Protein AF-A0A7S0UVN0-F1 (afdb_monomer_lite)

InterPro domains:
  IPR012891 GCK domain [PF07802] (29-89)
  IPR012891 GCK domain [SM01227] (28-101)

Sequence (105 aa):
LTLLKMSEAPKEKPTDSNESTAERTKNSECPICVMFRKGGCEEQFNSFMDCGINAEKGKADYKDCITAFESMRACMQKNPEAFKEVLSDVEFLASSSTEHPPQTE

pLDDT: mean 78.12, std 23.35, range [34.53, 98.44]

Organism: NCBI:txid51329

Foldseek 3Di:
DDDDDDDDDDDDDDDDDDDDDDDPDVCPDDVVCVLCVVLVLNVLVVLLVVQVVCCVVVNHPNVVSVVSVVSSVVSCVVRCVSCVVVVVVVVCVVVVPDDDDPDDD

Radius of gyration: 24.8 Å; chains: 1; bounding box: 38×64×62 Å

Structure (mmCIF, N/CA/C/O backbone):
data_AF-A0A7S0UVN0-F1
#
_entry.id   AF-A0A7S0UVN0-F1
#
loop_
_atom_site.group_PDB
_atom_site.id
_atom_site.type_symbol
_atom_site.label_atom_id
_atom_site.label_alt_id
_atom_site.label_comp_id
_atom_site.label_asym_id
_atom_site.label_entity_id
_atom_site.label_seq_id
_atom_site.pdbx_PDB_ins_code
_atom_site.Cartn_x
_atom_site.Cartn_y
_atom_site.Cartn_z
_atom_site.occupancy
_atom_site.B_iso_or_equiv
_atom_site.auth_seq_id
_atom_site.auth_comp_id
_atom_site.auth_asym_id
_atom_site.auth_atom_id
_atom_site.pdbx_PDB_model_num
ATOM 1 N N . LEU A 1 1 ? 12.696 -55.665 -43.634 1.00 42.03 1 LEU A N 1
ATOM 2 C CA . LEU A 1 1 ? 12.787 -55.135 -42.260 1.00 42.03 1 LEU A CA 1
ATOM 3 C C . LEU A 1 1 ? 13.243 -53.680 -42.356 1.00 42.03 1 LEU A C 1
ATOM 5 O O . LEU A 1 1 ? 14.364 -53.422 -42.767 1.00 42.03 1 LEU A O 1
ATOM 9 N N . THR A 1 2 ? 12.282 -52.783 -42.148 1.00 34.53 2 THR A N 1
ATOM 10 C CA . THR A 1 2 ? 12.312 -51.376 -41.685 1.00 34.53 2 THR A CA 1
ATOM 11 C C . THR A 1 2 ? 13.679 -50.915 -41.119 1.00 34.53 2 THR A C 1
ATOM 13 O O . THR A 1 2 ? 14.279 -51.660 -40.357 1.00 34.53 2 THR A O 1
ATOM 16 N N . LEU A 1 3 ? 14.256 -49.739 -41.420 1.00 46.00 3 LEU A N 1
ATOM 17 C CA . LEU A 1 3 ? 13.725 -48.377 -41.238 1.00 46.00 3 LEU A CA 1
ATOM 18 C C . LEU A 1 3 ? 14.434 -47.337 -42.135 1.00 46.00 3 LEU A C 1
ATOM 20 O O . LEU A 1 3 ? 15.647 -47.148 -42.058 1.00 46.00 3 LEU A O 1
ATOM 24 N N . LEU A 1 4 ? 13.626 -46.609 -42.910 1.00 38.59 4 LEU A N 1
ATOM 25 C CA . LEU A 1 4 ? 13.952 -45.338 -43.557 1.00 38.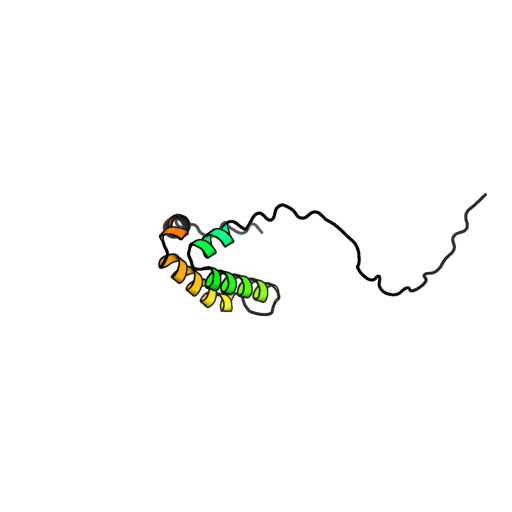59 4 LEU A CA 1
ATOM 26 C C . LEU A 1 4 ? 14.160 -44.237 -42.501 1.00 38.59 4 LEU A C 1
ATOM 28 O O . LEU A 1 4 ? 13.295 -44.035 -41.650 1.00 38.59 4 LEU A O 1
ATOM 32 N N . LYS A 1 5 ? 15.259 -43.479 -42.595 1.00 45.22 5 LYS A N 1
ATOM 33 C CA . LYS A 1 5 ? 15.322 -42.096 -42.102 1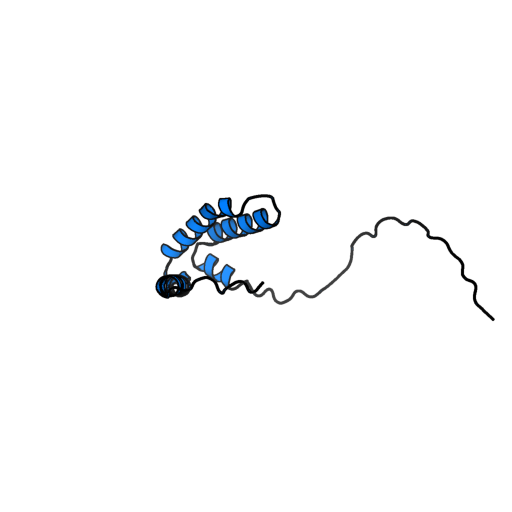.00 45.22 5 LYS A CA 1
ATOM 34 C C . LYS A 1 5 ? 15.094 -41.177 -43.296 1.00 45.22 5 LYS A C 1
ATOM 36 O O . LYS A 1 5 ? 15.963 -41.059 -44.151 1.00 45.22 5 LYS A O 1
ATOM 41 N N . MET A 1 6 ? 13.938 -40.536 -43.336 1.00 39.72 6 MET A N 1
ATOM 42 C CA . MET A 1 6 ? 13.692 -39.341 -44.132 1.00 39.72 6 MET A CA 1
ATOM 43 C C . MET A 1 6 ? 12.874 -38.408 -43.245 1.00 39.72 6 MET A C 1
ATOM 45 O O . MET A 1 6 ? 11.938 -38.856 -42.584 1.00 39.72 6 MET A O 1
ATOM 49 N N . SER A 1 7 ? 13.252 -37.136 -43.202 1.00 40.88 7 SER A N 1
ATOM 50 C CA . SER A 1 7 ? 12.456 -36.090 -43.849 1.00 40.88 7 SER A CA 1
ATOM 51 C C . SER A 1 7 ? 12.726 -34.738 -43.211 1.00 40.88 7 SER A C 1
ATOM 53 O O . SER A 1 7 ? 12.668 -34.550 -41.997 1.00 40.88 7 SER A O 1
ATOM 55 N N . GLU A 1 8 ? 13.047 -33.817 -44.103 1.00 43.81 8 GLU A N 1
ATOM 56 C CA . GLU A 1 8 ? 13.257 -32.399 -43.897 1.00 43.81 8 GLU A CA 1
ATOM 57 C C . GLU A 1 8 ? 11.966 -31.704 -43.434 1.00 43.81 8 GLU A C 1
ATOM 59 O O . GLU A 1 8 ? 10.852 -32.177 -43.664 1.00 43.81 8 GLU A O 1
ATOM 64 N N . ALA A 1 9 ? 12.143 -30.580 -42.743 1.00 44.84 9 ALA A N 1
ATOM 65 C CA . ALA A 1 9 ? 11.086 -29.829 -42.081 1.00 44.84 9 ALA A CA 1
ATOM 66 C C . ALA A 1 9 ? 10.088 -29.180 -43.062 1.00 44.84 9 ALA A C 1
ATOM 68 O O . ALA A 1 9 ? 10.513 -28.459 -43.969 1.00 44.84 9 ALA A O 1
ATOM 69 N N . PRO A 1 10 ? 8.769 -29.289 -42.819 1.00 40.97 10 PRO A N 1
ATOM 70 C CA . PRO A 1 10 ? 7.797 -28.336 -43.318 1.00 40.97 10 PRO A CA 1
ATOM 71 C C . PRO A 1 10 ? 7.558 -27.215 -42.297 1.00 40.97 10 PRO A C 1
ATOM 73 O O . PRO A 1 10 ? 7.383 -27.424 -41.098 1.00 40.97 10 PRO A O 1
ATOM 76 N N . LYS A 1 11 ? 7.565 -25.995 -42.826 1.00 43.16 11 LYS A N 1
ATOM 77 C CA . LYS A 1 11 ? 7.262 -24.729 -42.164 1.00 43.16 11 LYS A CA 1
ATOM 78 C C . LYS A 1 11 ? 5.745 -24.573 -42.062 1.00 43.16 11 LYS A C 1
ATOM 80 O O . LYS A 1 11 ? 5.119 -24.305 -43.082 1.00 43.16 11 LYS A O 1
ATOM 85 N N . GLU A 1 12 ? 5.177 -24.677 -40.860 1.00 38.06 12 GLU A N 1
ATOM 86 C CA . GLU A 1 12 ? 3.753 -24.401 -40.620 1.00 38.06 12 GLU A CA 1
ATOM 87 C C . GLU A 1 12 ? 3.545 -23.292 -39.574 1.00 38.06 12 GLU A C 1
ATOM 89 O O . GLU A 1 12 ? 4.339 -23.084 -38.658 1.00 38.06 12 GLU A O 1
ATOM 94 N N . LYS A 1 13 ? 2.505 -22.505 -39.847 1.00 39.31 13 LYS A N 1
ATOM 95 C CA . LYS A 1 13 ? 2.091 -21.220 -39.265 1.00 39.31 13 LYS A CA 1
ATOM 96 C C . LYS A 1 13 ? 1.401 -21.391 -37.892 1.00 39.31 13 LYS A C 1
ATOM 98 O O . LYS A 1 13 ? 1.119 -22.518 -37.508 1.00 39.31 13 LYS A O 1
ATOM 103 N N . PRO A 1 14 ? 1.156 -20.292 -37.147 1.00 43.44 14 PRO A N 1
ATOM 104 C CA . PRO A 1 14 ? 0.918 -20.335 -35.706 1.00 43.44 14 PRO A CA 1
ATOM 105 C C . PRO A 1 14 ? -0.414 -20.997 -35.342 1.00 43.44 14 PRO A C 1
ATOM 107 O O . PRO A 1 14 ? -1.450 -20.687 -35.927 1.00 43.44 14 PRO A O 1
ATOM 110 N N . THR A 1 15 ? -0.351 -21.876 -34.342 1.00 34.94 15 THR A N 1
ATOM 111 C CA . THR A 1 15 ? -1.498 -22.495 -33.679 1.00 34.94 15 THR A CA 1
ATOM 112 C C . THR A 1 15 ? -2.297 -21.436 -32.928 1.00 34.94 15 THR A C 1
ATOM 114 O O . THR A 1 15 ? -1.791 -20.785 -32.014 1.00 34.94 15 THR A O 1
ATOM 117 N N . ASP A 1 16 ? -3.547 -21.285 -33.353 1.00 37.09 16 ASP A N 1
ATOM 118 C CA . ASP A 1 16 ? -4.622 -20.591 -32.660 1.00 37.09 16 ASP A CA 1
ATOM 119 C C . ASP A 1 16 ? -4.853 -21.250 -31.290 1.00 37.09 16 ASP A C 1
ATOM 121 O O . ASP A 1 16 ? -5.102 -22.454 -31.190 1.00 37.09 16 ASP A O 1
ATOM 125 N N . SER A 1 17 ? -4.694 -20.462 -30.229 1.00 47.19 17 SER A N 1
ATOM 126 C CA . SER A 1 17 ? -5.000 -20.861 -28.859 1.00 47.19 17 SER A CA 1
ATOM 127 C C . SER A 1 17 ? -6.511 -20.972 -28.683 1.00 47.19 17 SER A C 1
ATOM 129 O O . SER A 1 17 ? -7.188 -19.953 -28.534 1.00 47.19 17 SER A O 1
ATOM 131 N N . ASN A 1 18 ? -7.041 -22.191 -28.602 1.00 46.59 18 ASN A N 1
ATOM 132 C CA . ASN A 1 18 ? -8.340 -22.407 -27.980 1.00 46.59 18 ASN A CA 1
ATOM 133 C C . ASN A 1 18 ? -8.465 -23.800 -27.352 1.00 46.59 18 ASN A C 1
ATOM 135 O O . ASN A 1 18 ? -8.070 -24.787 -27.962 1.00 46.59 18 ASN A O 1
ATOM 139 N N . GLU A 1 19 ? -9.093 -23.814 -26.170 1.00 43.78 19 GLU A N 1
ATOM 140 C CA . GLU A 1 19 ? -9.594 -24.972 -25.413 1.00 43.78 19 GLU A CA 1
ATOM 141 C C . GLU A 1 19 ? -8.542 -25.763 -24.590 1.00 43.78 19 GLU A C 1
ATOM 143 O O . GLU A 1 19 ? -7.548 -26.242 -25.113 1.00 43.78 19 GLU A O 1
ATOM 148 N N . SER A 1 20 ? -8.666 -25.999 -23.279 1.00 47.47 20 SER A N 1
ATOM 149 C CA . SER A 1 20 ? -9.624 -25.571 -22.255 1.00 47.47 20 SER A CA 1
ATOM 150 C C . SER A 1 20 ? -9.117 -25.976 -20.864 1.00 47.47 20 SER A C 1
ATOM 152 O O . SER A 1 20 ? -8.287 -26.869 -20.717 1.00 47.47 20 SER A O 1
ATOM 154 N N . THR A 1 21 ? -9.751 -25.378 -19.853 1.00 47.28 21 THR A N 1
ATOM 155 C CA . THR A 1 21 ? -10.017 -25.947 -18.517 1.00 47.28 21 THR A CA 1
ATOM 156 C C . THR A 1 21 ? -8.830 -26.336 -17.633 1.00 47.28 21 THR A C 1
ATOM 158 O O . THR A 1 21 ? -8.390 -27.480 -17.614 1.00 47.28 21 THR A O 1
ATOM 161 N N . ALA A 1 22 ? -8.476 -25.422 -16.729 1.00 44.50 22 ALA A N 1
ATOM 162 C CA . ALA A 1 22 ? -8.066 -25.782 -15.377 1.00 44.50 22 ALA A CA 1
ATOM 163 C C . ALA A 1 22 ? -8.956 -25.005 -14.396 1.00 44.50 22 ALA A C 1
ATOM 165 O O . ALA A 1 22 ? -8.770 -23.819 -14.154 1.00 44.50 22 ALA A O 1
ATOM 166 N N . GLU A 1 23 ? -10.023 -25.687 -13.987 1.00 45.38 23 GLU A N 1
ATOM 167 C CA . GLU A 1 23 ? -10.676 -25.635 -12.680 1.00 45.38 23 GLU A CA 1
ATOM 168 C C . GLU A 1 23 ? -10.719 -24.271 -11.982 1.00 45.38 23 GLU A C 1
ATOM 170 O O . GLU A 1 23 ? -9.744 -23.782 -11.421 1.00 45.38 23 GLU A O 1
ATOM 175 N N . ARG A 1 24 ? -11.922 -23.686 -11.955 1.00 52.06 24 ARG A N 1
ATOM 176 C CA . ARG A 1 24 ? -12.279 -22.534 -11.128 1.00 52.06 24 ARG A CA 1
ATOM 177 C C . ARG A 1 24 ? -12.117 -22.918 -9.654 1.00 52.06 24 ARG A C 1
ATOM 179 O O . ARG A 1 24 ? -13.083 -23.305 -8.995 1.00 52.06 24 ARG A O 1
ATOM 186 N N . THR A 1 25 ? -10.891 -22.824 -9.148 1.00 50.31 25 THR A N 1
ATOM 187 C CA . THR A 1 25 ? -10.555 -22.837 -7.728 1.00 50.31 25 THR A CA 1
ATOM 188 C C . THR A 1 25 ? -11.555 -21.913 -7.053 1.00 50.31 25 THR A C 1
ATOM 190 O O . THR A 1 25 ? -11.760 -20.794 -7.529 1.00 50.31 25 THR A O 1
ATOM 193 N N . LYS A 1 26 ? -12.251 -22.382 -6.006 1.00 54.62 26 LYS A N 1
ATOM 194 C CA . LYS A 1 26 ? -13.107 -21.518 -5.177 1.00 54.62 26 LYS A CA 1
ATOM 195 C C . LYS A 1 26 ? -12.341 -20.219 -4.962 1.00 54.62 26 LYS A C 1
ATOM 197 O O . LYS A 1 26 ? -11.257 -20.268 -4.394 1.00 54.62 26 LYS A O 1
ATOM 202 N N . ASN A 1 27 ? -12.865 -19.122 -5.505 1.00 61.03 27 ASN A N 1
ATOM 203 C CA . ASN A 1 27 ? -12.195 -17.831 -5.578 1.00 61.03 27 ASN A CA 1
ATOM 204 C C . ASN A 1 27 ? -12.085 -17.270 -4.156 1.00 61.03 27 ASN A C 1
ATOM 206 O O . ASN A 1 27 ? -12.899 -16.444 -3.749 1.00 61.03 27 ASN A O 1
ATOM 210 N N . SER A 1 28 ? -11.166 -17.817 -3.357 1.00 75.50 28 SER A N 1
ATOM 211 C CA . SER A 1 28 ? -10.883 -17.348 -2.013 1.00 75.50 28 SER A CA 1
ATOM 212 C C . SER A 1 28 ? -10.334 -15.948 -2.177 1.00 75.50 28 SER A C 1
ATOM 214 O O . SER A 1 28 ? -9.260 -15.756 -2.748 1.00 75.50 28 SER A O 1
ATOM 216 N N . GLU A 1 29 ? -11.129 -14.976 -1.758 1.00 86.38 29 GLU A N 1
ATOM 217 C CA . GLU A 1 29 ? -10.748 -13.582 -1.832 1.00 86.38 29 GLU A CA 1
ATOM 218 C C . GLU A 1 29 ? -9.424 -13.370 -1.088 1.00 86.38 29 GLU A C 1
ATOM 220 O O . GLU A 1 29 ? -9.215 -13.919 -0.005 1.00 86.38 29 GLU A O 1
ATOM 225 N N . CYS A 1 30 ? -8.515 -12.605 -1.694 1.00 92.44 30 CYS A N 1
ATOM 226 C CA . CYS A 1 30 ? -7.220 -12.274 -1.110 1.00 92.44 30 CYS A CA 1
ATOM 227 C C . CYS A 1 30 ? -7.436 -11.615 0.273 1.00 92.44 30 CYS A C 1
ATOM 229 O O . CYS A 1 30 ? -8.072 -10.560 0.337 1.00 92.44 30 CYS A O 1
ATOM 231 N N . PRO A 1 31 ? -6.935 -12.196 1.384 1.00 92.19 31 PRO A N 1
ATOM 232 C CA . PRO A 1 31 ? -7.225 -11.698 2.734 1.00 92.19 31 PRO A CA 1
ATOM 233 C C . PRO A 1 31 ? -6.812 -10.239 2.962 1.00 92.19 31 PRO A C 1
ATOM 235 O O . PRO A 1 31 ? -7.542 -9.481 3.597 1.00 92.19 31 PRO A O 1
ATOM 238 N N . ILE A 1 32 ? -5.683 -9.822 2.383 1.00 92.88 32 ILE A N 1
ATOM 239 C CA . ILE A 1 32 ? -5.222 -8.425 2.418 1.00 92.88 32 ILE A CA 1
ATOM 240 C C . ILE A 1 32 ? -6.209 -7.519 1.675 1.00 92.88 32 ILE A C 1
ATOM 242 O O . ILE A 1 32 ? -6.599 -6.470 2.177 1.00 92.88 32 ILE A O 1
ATOM 246 N N . CYS A 1 33 ? -6.689 -7.957 0.517 1.00 94.75 33 CYS A N 1
ATOM 247 C CA . CYS A 1 33 ? -7.654 -7.223 -0.288 1.00 94.75 33 CYS A CA 1
ATOM 248 C C . CYS A 1 33 ? -8.969 -7.013 0.486 1.00 94.75 33 CYS A C 1
ATOM 250 O O . CYS A 1 33 ? -9.536 -5.921 0.466 1.00 94.75 33 CYS A O 1
ATOM 252 N N . VAL A 1 34 ? -9.410 -8.016 1.258 1.00 95.06 34 VAL A N 1
ATOM 253 C CA . VAL A 1 34 ? -10.567 -7.886 2.165 1.00 95.06 34 VAL A CA 1
ATOM 254 C C . VAL A 1 34 ? -10.314 -6.845 3.250 1.00 95.06 34 VAL A C 1
ATOM 256 O O . VAL A 1 34 ? -11.199 -6.039 3.534 1.00 95.06 34 VAL A O 1
ATOM 259 N N . MET A 1 35 ? -9.128 -6.860 3.864 1.00 94.88 35 MET A N 1
ATOM 260 C CA . MET A 1 35 ? -8.751 -5.911 4.914 1.00 94.88 35 MET A CA 1
ATOM 261 C C . MET A 1 35 ? -8.794 -4.470 4.397 1.00 94.88 35 MET A C 1
ATOM 263 O O . MET A 1 35 ? -9.466 -3.632 4.996 1.00 94.88 35 MET A O 1
ATOM 267 N N . PHE A 1 36 ? -8.158 -4.189 3.257 1.00 96.69 36 PHE A N 1
ATOM 268 C CA . PHE A 1 36 ? -8.131 -2.843 2.677 1.00 96.69 36 PHE A CA 1
ATOM 269 C C . PHE A 1 36 ? -9.509 -2.363 2.223 1.00 96.69 36 PHE A C 1
ATOM 271 O O . PHE A 1 36 ? -9.842 -1.195 2.428 1.00 96.69 36 PHE A O 1
ATOM 278 N N . ARG A 1 37 ? -10.350 -3.263 1.700 1.00 96.00 37 ARG A N 1
ATOM 279 C CA . ARG A 1 37 ? -11.740 -2.940 1.364 1.00 96.00 37 ARG A CA 1
ATOM 280 C C . ARG A 1 37 ? -12.576 -2.619 2.595 1.00 96.00 37 ARG A C 1
ATOM 282 O O . ARG A 1 37 ? -13.237 -1.587 2.631 1.00 96.00 37 ARG A O 1
ATOM 289 N N . LYS A 1 38 ? -12.529 -3.466 3.627 1.00 95.31 38 LYS A N 1
ATOM 290 C CA . LYS A 1 38 ? -13.265 -3.235 4.883 1.00 95.31 38 LYS A CA 1
ATOM 291 C C . LYS A 1 38 ? -12.775 -1.994 5.627 1.00 95.31 38 LYS A C 1
ATOM 293 O O . LYS A 1 38 ? -13.579 -1.328 6.265 1.00 95.31 38 LYS A O 1
ATOM 298 N N . GLY A 1 39 ? -11.485 -1.687 5.528 1.00 96.06 39 GLY A N 1
ATOM 299 C CA . GLY A 1 39 ? -10.876 -0.497 6.116 1.00 96.06 39 GLY A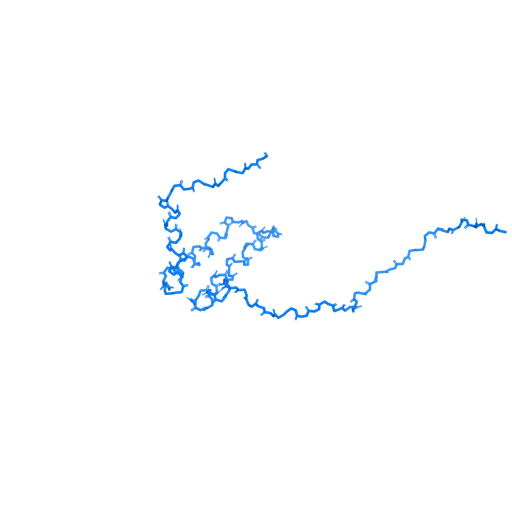 CA 1
ATOM 300 C C . GLY A 1 39 ? -11.047 0.785 5.301 1.00 96.06 39 GLY A C 1
ATOM 301 O O . GLY A 1 39 ? -10.539 1.818 5.723 1.00 96.06 39 GLY A O 1
ATOM 302 N N . GLY A 1 40 ? -11.726 0.739 4.147 1.00 97.62 40 GLY A N 1
ATOM 303 C CA . GLY A 1 40 ? -11.984 1.920 3.319 1.00 97.62 40 GLY A CA 1
ATOM 304 C C . GLY A 1 40 ? -10.748 2.492 2.614 1.00 97.62 40 GLY A C 1
ATOM 305 O O . GLY A 1 40 ? -10.771 3.650 2.213 1.00 97.62 40 GLY A O 1
ATOM 306 N N . CYS A 1 41 ? -9.686 1.698 2.458 1.00 98.19 41 CYS A N 1
ATOM 307 C CA . CYS A 1 41 ? -8.413 2.102 1.847 1.00 98.19 41 CYS A CA 1
ATOM 308 C C . CYS A 1 41 ? -8.107 1.352 0.536 1.00 98.19 41 CYS A C 1
ATOM 310 O O . CYS A 1 41 ? -6.952 1.270 0.118 1.00 98.19 41 CYS A O 1
ATOM 312 N N . GLU A 1 42 ? -9.126 0.759 -0.096 1.00 97.38 42 GLU A N 1
ATOM 313 C CA . GLU A 1 42 ? -8.989 -0.047 -1.320 1.00 97.38 42 GLU A CA 1
ATOM 314 C C . GLU A 1 42 ? -8.410 0.759 -2.490 1.00 97.38 42 GLU A C 1
ATOM 316 O O . GLU A 1 42 ? -7.560 0.257 -3.218 1.00 97.38 42 GLU A O 1
ATOM 321 N N . GLU A 1 43 ? -8.809 2.021 -2.644 1.00 98.38 43 GLU A N 1
ATOM 322 C CA . GLU A 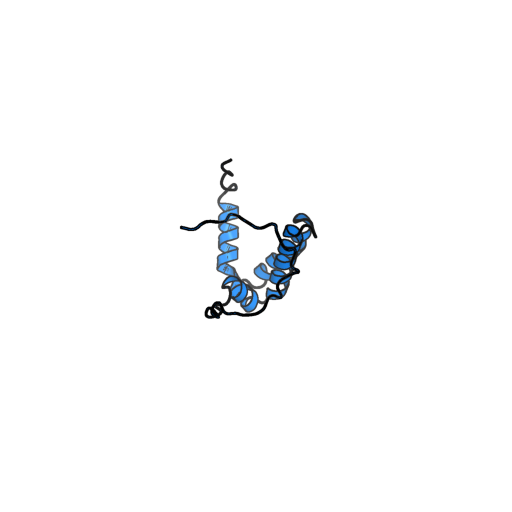1 43 ? -8.315 2.885 -3.721 1.00 98.38 43 GLU A CA 1
ATOM 323 C C . GLU A 1 43 ? -6.807 3.143 -3.598 1.00 98.38 43 GLU A C 1
ATOM 325 O O . GLU A 1 43 ? -6.058 2.963 -4.559 1.00 98.38 43 GLU A O 1
ATOM 330 N N . GLN A 1 44 ? -6.339 3.511 -2.402 1.00 98.44 44 GLN A N 1
ATOM 331 C CA . GLN A 1 44 ? -4.923 3.784 -2.157 1.00 98.44 44 GLN A CA 1
ATOM 332 C C . GLN A 1 44 ? -4.088 2.504 -2.257 1.00 98.44 44 GLN A C 1
ATOM 334 O O . GLN A 1 44 ? -2.980 2.538 -2.790 1.00 98.44 44 GLN A O 1
ATOM 339 N N . PHE A 1 45 ? -4.630 1.372 -1.795 1.00 97.81 45 PHE A N 1
ATOM 340 C CA . PHE A 1 45 ? -4.000 0.064 -1.951 1.00 97.81 45 PHE A CA 1
ATOM 341 C C . PHE A 1 45 ? -3.815 -0.303 -3.424 1.00 97.81 45 PHE A C 1
ATOM 343 O O . PHE A 1 45 ? -2.701 -0.610 -3.843 1.00 97.81 45 PHE A O 1
ATOM 350 N N . ASN A 1 46 ? -4.876 -0.203 -4.228 1.00 97.75 46 ASN A N 1
ATOM 351 C CA . ASN A 1 46 ? -4.812 -0.505 -5.656 1.00 97.75 46 ASN A CA 1
ATOM 352 C C . ASN A 1 46 ? -3.836 0.430 -6.376 1.00 97.75 46 ASN A C 1
ATOM 354 O O . ASN A 1 46 ? -3.009 -0.040 -7.149 1.00 97.75 46 ASN A O 1
ATOM 358 N N . SER A 1 47 ? -3.844 1.728 -6.052 1.00 98.25 47 SER A N 1
ATOM 359 C CA . SER A 1 47 ? -2.888 2.684 -6.620 1.00 98.25 47 SER A CA 1
ATOM 360 C C . SER A 1 47 ? -1.432 2.315 -6.316 1.00 98.25 47 SER A C 1
ATOM 362 O O . SER A 1 47 ? -0.574 2.465 -7.188 1.00 98.25 47 SER A O 1
ATOM 364 N N . PHE A 1 48 ? -1.133 1.848 -5.101 1.00 98.19 48 PHE A N 1
ATOM 365 C CA . PHE A 1 48 ? 0.211 1.404 -4.736 1.00 98.19 48 PHE A CA 1
ATOM 366 C C . PHE A 1 48 ? 0.599 0.104 -5.458 1.00 98.19 48 PHE A C 1
ATOM 368 O O . PHE A 1 48 ? 1.688 0.027 -6.031 1.00 98.19 48 PHE A O 1
ATOM 375 N N . MET A 1 49 ? -0.302 -0.882 -5.499 1.00 97.56 49 MET A N 1
ATOM 376 C 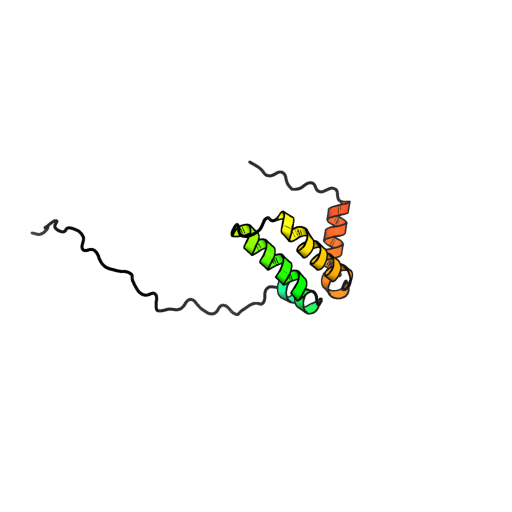CA . MET A 1 49 ? -0.078 -2.157 -6.190 1.00 97.56 49 MET A CA 1
ATOM 377 C C . MET A 1 49 ? 0.136 -1.963 -7.694 1.00 97.56 49 MET A C 1
ATOM 379 O O . MET A 1 49 ? 1.091 -2.501 -8.254 1.00 97.56 49 MET A O 1
ATOM 383 N N . ASP A 1 50 ? -0.690 -1.142 -8.341 1.00 97.94 50 ASP A N 1
ATOM 384 C CA . ASP A 1 50 ? -0.560 -0.820 -9.762 1.00 97.94 50 ASP A CA 1
ATOM 385 C C . ASP A 1 50 ? 0.764 -0.112 -10.058 1.00 97.94 50 ASP A C 1
ATOM 387 O O . ASP A 1 50 ? 1.412 -0.407 -11.066 1.00 97.94 50 ASP A O 1
ATOM 391 N N . CYS A 1 51 ? 1.208 0.786 -9.172 1.00 98.38 51 CYS A N 1
ATOM 392 C CA . CYS A 1 51 ? 2.517 1.417 -9.303 1.00 98.38 51 CYS A CA 1
ATOM 393 C C . CYS A 1 51 ? 3.648 0.383 -9.239 1.00 98.38 51 CYS A C 1
ATOM 395 O O . CYS A 1 51 ? 4.497 0.358 -10.129 1.00 98.38 51 CYS A O 1
ATOM 397 N N . GLY A 1 52 ? 3.624 -0.522 -8.253 1.00 97.19 52 GLY A N 1
ATOM 398 C CA . GLY A 1 52 ? 4.619 -1.591 -8.122 1.00 97.19 52 GLY A CA 1
ATOM 399 C C . GLY A 1 52 ? 4.655 -2.524 -9.336 1.00 97.19 52 GLY A C 1
ATOM 400 O O . GLY A 1 52 ? 5.730 -2.826 -9.848 1.00 97.19 52 GLY A O 1
ATOM 401 N N . ILE A 1 53 ? 3.486 -2.902 -9.862 1.00 97.81 53 ILE A N 1
ATOM 402 C CA . ILE A 1 53 ? 3.359 -3.717 -11.079 1.00 97.81 53 ILE A CA 1
ATOM 403 C C . ILE A 1 53 ? 3.926 -2.979 -12.299 1.00 97.81 53 ILE A C 1
ATOM 405 O O . ILE A 1 53 ? 4.563 -3.586 -13.161 1.00 97.81 53 ILE A O 1
ATOM 409 N N . ASN A 1 54 ? 3.683 -1.673 -12.413 1.00 97.56 54 ASN A N 1
ATOM 410 C CA . ASN A 1 54 ? 4.240 -0.866 -13.495 1.00 97.56 54 ASN A CA 1
ATOM 411 C C . ASN A 1 54 ? 5.758 -0.713 -13.365 1.00 97.56 54 ASN A C 1
ATOM 413 O O . ASN A 1 54 ? 6.446 -0.773 -14.385 1.00 97.56 54 ASN A O 1
ATOM 417 N N . ALA A 1 55 ? 6.276 -0.579 -12.144 1.00 97.81 55 ALA A N 1
ATOM 418 C CA . ALA A 1 55 ? 7.707 -0.528 -11.889 1.00 97.81 55 ALA A CA 1
ATOM 419 C C . ALA A 1 55 ? 8.402 -1.851 -12.244 1.00 97.81 55 ALA A C 1
ATOM 421 O O . ALA A 1 55 ? 9.394 -1.847 -12.969 1.00 97.81 55 ALA A O 1
ATOM 422 N N . GLU A 1 56 ? 7.820 -2.991 -11.864 1.00 97.25 56 GLU A N 1
ATOM 423 C CA . GLU A 1 56 ? 8.325 -4.324 -12.228 1.00 97.25 56 GLU A CA 1
ATOM 424 C C . GLU A 1 56 ? 8.367 -4.534 -13.751 1.00 97.25 56 GLU A C 1
ATOM 426 O O . GLU A 1 56 ? 9.282 -5.149 -14.294 1.00 97.25 56 GLU A O 1
ATOM 431 N N . LYS A 1 57 ? 7.401 -3.952 -14.471 1.00 97.94 57 LYS A N 1
ATOM 432 C CA . LYS A 1 57 ? 7.337 -3.971 -15.941 1.00 97.94 57 LYS A CA 1
ATOM 433 C C . LYS A 1 57 ? 8.252 -2.941 -16.617 1.00 97.94 57 LYS A C 1
ATOM 435 O O . LYS A 1 57 ? 8.189 -2.811 -17.840 1.00 97.94 57 LYS A O 1
ATOM 440 N N . GLY A 1 58 ? 9.045 -2.178 -15.862 1.00 96.94 58 GLY A N 1
ATOM 441 C CA . GLY A 1 58 ? 9.932 -1.134 -16.386 1.00 96.94 58 GLY A CA 1
ATOM 442 C C . GLY A 1 58 ? 9.200 0.090 -16.949 1.00 96.94 58 GLY A C 1
ATOM 443 O O . GLY A 1 58 ? 9.742 0.796 -17.796 1.00 96.94 58 GLY A O 1
ATOM 444 N N . LYS A 1 59 ? 7.951 0.327 -16.528 1.00 96.62 59 LYS A N 1
ATOM 445 C CA . LYS A 1 59 ? 7.125 1.473 -16.954 1.00 96.62 59 LYS A CA 1
ATOM 446 C C . LYS A 1 59 ? 7.156 2.649 -15.969 1.00 96.62 59 LYS A C 1
ATOM 448 O O . LYS A 1 59 ? 6.631 3.708 -16.299 1.00 96.62 59 LYS A O 1
ATOM 453 N N . ALA A 1 60 ? 7.724 2.450 -14.783 1.00 93.62 60 ALA A N 1
ATOM 454 C CA . ALA A 1 60 ? 7.917 3.448 -13.731 1.00 93.62 60 ALA A CA 1
ATOM 455 C C . ALA A 1 60 ? 9.150 3.068 -12.890 1.00 93.62 60 ALA A C 1
ATOM 457 O O . ALA A 1 60 ? 9.588 1.919 -12.946 1.00 93.62 60 ALA A O 1
ATOM 458 N N . ASP A 1 61 ? 9.692 3.989 -12.091 1.00 96.69 61 ASP A N 1
ATOM 459 C CA . ASP A 1 61 ? 10.676 3.638 -11.063 1.00 96.69 61 ASP A CA 1
ATOM 460 C C . ASP A 1 61 ? 9.967 3.353 -9.729 1.00 96.69 61 ASP A C 1
ATOM 462 O O . ASP A 1 61 ? 9.020 4.045 -9.358 1.00 96.69 61 ASP A O 1
ATOM 466 N N . TYR A 1 62 ? 10.466 2.403 -8.929 1.00 96.06 62 TYR A N 1
ATOM 467 C CA . TYR A 1 62 ? 9.902 2.131 -7.592 1.00 96.06 62 TYR A CA 1
ATOM 468 C C . TYR A 1 62 ? 9.913 3.358 -6.667 1.00 96.06 62 TYR A C 1
ATOM 470 O O . TYR A 1 62 ? 9.041 3.491 -5.808 1.00 96.06 62 TYR A O 1
ATOM 478 N N . LYS A 1 63 ? 10.870 4.277 -6.857 1.00 96.75 63 LYS A N 1
ATOM 479 C CA . LYS A 1 63 ? 10.942 5.542 -6.108 1.00 96.75 63 LYS A CA 1
ATOM 480 C C . LYS A 1 63 ? 9.698 6.415 -6.328 1.00 96.75 63 LYS A C 1
ATOM 482 O O . LYS A 1 63 ? 9.302 7.146 -5.426 1.00 96.75 63 LYS A O 1
ATOM 487 N N . ASP A 1 64 ? 9.055 6.301 -7.488 1.00 94.00 64 ASP A N 1
ATOM 488 C CA . ASP A 1 64 ? 7.862 7.078 -7.828 1.00 94.00 64 ASP A CA 1
ATOM 489 C C . ASP A 1 64 ? 6.617 6.518 -7.112 1.00 94.00 64 ASP A C 1
ATOM 491 O O . ASP A 1 64 ? 5.625 7.220 -6.925 1.00 94.00 64 ASP A O 1
ATOM 495 N N . CYS A 1 65 ? 6.682 5.272 -6.625 1.00 97.25 65 CYS A N 1
ATOM 496 C CA . CYS A 1 65 ? 5.610 4.637 -5.857 1.00 97.25 65 CYS A CA 1
ATOM 497 C C . CYS A 1 65 ? 5.577 5.055 -4.381 1.00 97.25 65 CYS A C 1
ATOM 499 O O . CYS A 1 65 ? 4.623 4.709 -3.680 1.00 97.25 65 CYS A O 1
ATOM 501 N N . ILE A 1 66 ? 6.571 5.816 -3.902 1.00 96.94 66 ILE A N 1
ATOM 502 C CA . ILE A 1 66 ? 6.637 6.280 -2.507 1.00 96.94 66 ILE A CA 1
ATOM 503 C C . ILE A 1 66 ? 5.399 7.110 -2.159 1.00 96.94 66 ILE A C 1
ATOM 505 O O . ILE A 1 66 ? 4.781 6.883 -1.124 1.00 96.94 66 ILE A O 1
ATOM 509 N N . THR A 1 67 ? 4.959 8.004 -3.046 1.00 96.12 67 THR A N 1
ATOM 510 C CA . THR A 1 67 ? 3.762 8.823 -2.799 1.00 96.12 67 THR A CA 1
ATOM 511 C C . THR A 1 67 ? 2.489 7.975 -2.699 1.00 96.12 67 THR A C 1
ATOM 513 O O . THR A 1 67 ? 1.633 8.239 -1.853 1.00 96.12 67 THR A O 1
ATOM 516 N N . ALA A 1 68 ? 2.363 6.922 -3.516 1.00 97.56 68 ALA A N 1
ATOM 517 C CA . ALA A 1 68 ? 1.235 5.993 -3.431 1.00 97.56 68 ALA A CA 1
ATOM 518 C C . ALA A 1 68 ? 1.262 5.196 -2.114 1.00 97.56 68 ALA A C 1
ATOM 520 O O . ALA A 1 68 ? 0.229 5.038 -1.460 1.00 97.56 68 ALA A O 1
ATOM 521 N N . PHE A 1 69 ? 2.451 4.771 -1.678 1.00 96.75 69 PHE A N 1
ATOM 522 C CA . PHE A 1 69 ? 2.651 4.121 -0.385 1.00 96.75 69 PHE A CA 1
ATOM 523 C C . PHE A 1 69 ? 2.283 5.035 0.793 1.00 96.75 69 PHE A C 1
ATOM 525 O O . PHE A 1 69 ? 1.557 4.616 1.695 1.00 96.75 69 PHE A O 1
ATOM 532 N N . GLU A 1 70 ? 2.741 6.287 0.793 1.00 96.94 70 GLU A N 1
ATOM 533 C CA . GLU A 1 70 ? 2.433 7.258 1.849 1.00 96.94 70 GLU A CA 1
ATOM 534 C C . GLU A 1 70 ? 0.932 7.542 1.935 1.00 96.94 70 GLU A C 1
ATOM 536 O O . GLU A 1 70 ? 0.370 7.571 3.031 1.00 96.94 70 GLU A O 1
ATOM 541 N N . SER A 1 71 ? 0.264 7.674 0.785 1.00 98.06 71 SER A N 1
ATOM 542 C CA . SER A 1 71 ? -1.191 7.828 0.706 1.00 98.06 71 SER A CA 1
ATOM 543 C C . SER A 1 71 ? -1.926 6.630 1.322 1.00 98.06 71 SER A C 1
ATOM 545 O O . SER A 1 71 ? -2.819 6.799 2.158 1.00 98.06 71 SER A O 1
ATOM 547 N N . MET A 1 72 ? -1.502 5.410 0.984 1.00 97.88 72 MET A N 1
ATOM 548 C CA . MET A 1 72 ? -2.039 4.174 1.557 1.00 97.88 72 MET A CA 1
ATOM 549 C C . MET A 1 72 ? -1.825 4.113 3.074 1.00 97.88 72 MET A C 1
ATOM 551 O O . MET A 1 72 ? -2.780 3.892 3.821 1.00 97.88 72 MET A O 1
ATOM 555 N N . ARG A 1 73 ? -0.604 4.380 3.552 1.00 95.94 73 ARG A N 1
ATOM 556 C CA . ARG A 1 73 ? -0.276 4.398 4.985 1.00 95.94 73 ARG A CA 1
ATOM 557 C C . ARG A 1 73 ? -1.109 5.430 5.742 1.00 95.94 73 ARG A C 1
ATOM 559 O O . ARG A 1 73 ? -1.642 5.121 6.808 1.00 95.94 73 ARG A O 1
ATOM 566 N N . ALA A 1 74 ? -1.254 6.635 5.196 1.00 97.12 74 ALA A N 1
ATOM 567 C CA . ALA A 1 74 ? -2.061 7.689 5.800 1.00 97.12 74 ALA A CA 1
ATOM 568 C C . ALA A 1 74 ? -3.541 7.289 5.900 1.00 97.12 74 ALA A C 1
ATOM 570 O O . ALA A 1 74 ? -4.197 7.601 6.896 1.00 97.12 74 ALA A O 1
ATOM 571 N N . CYS A 1 75 ? -4.070 6.572 4.905 1.00 98.31 75 CYS A N 1
ATOM 572 C CA . CYS A 1 75 ? -5.419 6.019 4.978 1.00 98.31 75 CYS A CA 1
ATOM 573 C C . CYS A 1 75 ? -5.549 4.991 6.110 1.00 98.31 75 CYS A C 1
ATOM 575 O O . CYS A 1 75 ? -6.483 5.079 6.909 1.00 98.31 75 CYS A O 1
ATOM 577 N N . MET A 1 76 ? -4.590 4.070 6.241 1.00 97.19 76 MET A N 1
ATOM 578 C CA . MET A 1 76 ? -4.603 3.066 7.310 1.00 97.19 76 MET A CA 1
ATOM 579 C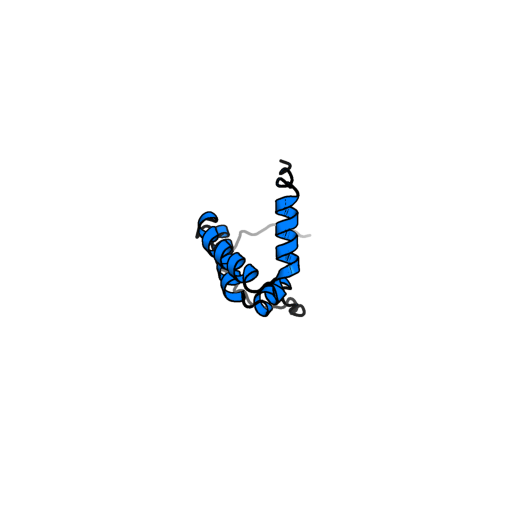 C . MET A 1 76 ? -4.588 3.713 8.699 1.00 97.19 76 MET A C 1
ATOM 581 O O . MET A 1 76 ? -5.364 3.332 9.571 1.00 97.19 76 MET A O 1
ATOM 585 N N . GLN A 1 77 ? -3.754 4.739 8.893 1.00 95.62 77 GLN A N 1
ATOM 586 C CA . GLN A 1 77 ? -3.653 5.480 10.156 1.00 95.62 77 GLN A CA 1
ATOM 587 C C . GLN A 1 77 ? -4.953 6.206 10.538 1.00 95.62 77 GLN A C 1
ATOM 589 O O . GLN A 1 77 ? -5.244 6.343 11.724 1.00 95.62 77 GLN A O 1
ATOM 594 N N . LYS A 1 78 ? -5.749 6.652 9.556 1.00 96.88 78 LYS A N 1
ATOM 595 C CA . LYS A 1 78 ? -7.063 7.282 9.787 1.00 96.88 78 LYS A CA 1
ATOM 596 C C . LYS A 1 78 ? -8.174 6.277 10.097 1.00 96.88 78 LYS A C 1
ATOM 598 O O . LYS A 1 78 ? -9.175 6.670 10.687 1.00 96.88 78 LYS A O 1
ATOM 603 N N . ASN A 1 79 ? -7.994 5.007 9.733 1.00 95.19 79 ASN A N 1
ATOM 604 C CA . ASN A 1 79 ? -8.990 3.944 9.891 1.00 95.19 79 ASN A CA 1
ATOM 605 C C . ASN A 1 79 ? -8.465 2.799 10.783 1.00 95.19 79 ASN A C 1
ATOM 607 O O . ASN A 1 79 ? -8.448 1.638 10.365 1.00 95.19 79 ASN A O 1
ATOM 611 N N . PRO A 1 80 ? -8.020 3.082 12.022 1.00 92.31 80 PRO A N 1
ATOM 612 C CA . PRO A 1 80 ? -7.264 2.123 12.822 1.00 92.31 80 PRO A CA 1
ATOM 613 C C . PRO A 1 80 ? -8.056 0.865 13.188 1.00 92.31 80 PRO A C 1
ATOM 615 O O . PRO A 1 80 ? -7.443 -0.166 13.426 1.00 92.31 80 PRO A O 1
ATOM 618 N N . GLU A 1 81 ? -9.392 0.897 13.206 1.00 93.25 81 GLU A N 1
ATOM 619 C CA . GLU A 1 81 ? -10.212 -0.277 13.546 1.00 93.25 81 GLU A CA 1
ATOM 620 C C . GLU A 1 81 ? -9.936 -1.485 12.639 1.00 93.25 81 GLU A C 1
ATOM 622 O O . GLU A 1 81 ? -9.906 -2.614 13.121 1.00 93.25 81 GLU A O 1
ATOM 627 N N . ALA A 1 82 ? -9.674 -1.253 11.348 1.00 94.06 82 ALA A N 1
ATOM 628 C CA . ALA A 1 82 ? -9.383 -2.313 10.382 1.00 94.06 82 ALA A CA 1
ATOM 629 C C . ALA A 1 82 ? -7.891 -2.677 10.294 1.00 94.06 82 ALA A C 1
ATOM 631 O O . ALA A 1 82 ? -7.557 -3.754 9.804 1.00 94.06 82 ALA A O 1
ATOM 632 N N . PHE A 1 83 ? -6.999 -1.793 10.755 1.00 95.88 83 PHE A N 1
ATOM 633 C CA . PHE A 1 83 ? -5.549 -1.914 10.544 1.00 95.88 83 PHE A CA 1
ATOM 634 C C . PHE A 1 83 ? -4.730 -1.962 11.837 1.00 95.88 83 PHE A C 1
ATOM 636 O O . PHE A 1 83 ? -3.505 -1.950 11.774 1.00 95.88 83 PHE A O 1
ATOM 643 N N . LYS A 1 84 ? -5.373 -2.010 13.009 1.00 92.88 84 LYS A N 1
ATOM 644 C CA . LYS A 1 84 ? -4.714 -1.908 14.320 1.00 92.88 84 LYS A CA 1
ATOM 645 C C . LYS A 1 84 ? -3.556 -2.885 14.482 1.00 92.88 84 LYS A C 1
ATOM 647 O O . LYS A 1 84 ? -2.494 -2.475 14.935 1.00 92.88 84 LYS A O 1
ATOM 652 N N . GLU A 1 85 ? -3.772 -4.149 14.127 1.00 91.44 85 GLU A N 1
ATOM 653 C CA . GLU A 1 85 ? -2.751 -5.197 14.237 1.00 91.44 85 GLU A CA 1
ATOM 654 C C . GLU A 1 85 ? -1.547 -4.867 13.350 1.00 91.44 85 GLU A C 1
ATOM 656 O O . GLU A 1 85 ? -0.437 -4.737 13.850 1.00 91.44 85 GLU A O 1
ATOM 661 N N . VAL A 1 86 ? -1.786 -4.569 12.070 1.00 91.25 86 VAL A N 1
ATOM 662 C CA . VAL A 1 86 ? -0.729 -4.208 11.112 1.00 91.25 86 VAL A CA 1
ATOM 663 C C . VAL A 1 86 ? 0.040 -2.957 11.550 1.00 91.25 86 VAL A C 1
ATOM 665 O O . VAL A 1 86 ? 1.264 -2.918 11.473 1.00 91.25 86 VAL A O 1
ATOM 668 N N . LEU A 1 87 ? -0.658 -1.922 12.022 1.00 92.06 87 LEU A N 1
ATOM 669 C CA . LEU A 1 87 ? -0.024 -0.690 12.496 1.00 92.06 87 LEU A CA 1
ATOM 670 C C . LEU A 1 87 ? 0.804 -0.927 13.767 1.00 92.06 87 LEU A C 1
ATOM 672 O O . LEU A 1 87 ? 1.872 -0.337 13.910 1.00 92.06 87 LEU A O 1
ATOM 676 N N . SER A 1 88 ? 0.333 -1.798 14.663 1.00 91.88 88 SER A N 1
ATOM 677 C CA . SER A 1 88 ? 1.061 -2.190 15.872 1.00 91.88 88 SER A CA 1
ATOM 678 C C . SER A 1 88 ? 2.321 -2.983 15.539 1.00 91.88 88 SER A C 1
ATOM 680 O O . SER A 1 88 ? 3.368 -2.722 16.126 1.00 91.88 88 SER A O 1
ATOM 682 N N . ASP A 1 89 ? 2.241 -3.919 14.594 1.00 90.12 89 ASP A N 1
ATOM 683 C CA . ASP A 1 89 ? 3.388 -4.717 14.162 1.00 90.12 89 ASP A CA 1
ATOM 684 C C . ASP A 1 89 ? 4.463 -3.827 13.539 1.00 90.12 89 ASP A C 1
ATOM 686 O O . ASP A 1 89 ? 5.639 -3.953 13.866 1.00 90.12 89 ASP A O 1
ATOM 690 N N . VAL A 1 90 ? 4.067 -2.868 12.696 1.00 87.06 90 VAL A N 1
ATOM 691 C CA . VAL A 1 90 ? 5.000 -1.899 12.105 1.00 87.06 90 VAL A CA 1
ATOM 692 C C . VAL A 1 90 ? 5.688 -1.055 13.180 1.00 87.06 90 VAL A C 1
ATOM 694 O O . VAL A 1 90 ? 6.896 -0.847 13.097 1.00 87.06 90 VAL A O 1
ATOM 697 N N . GLU A 1 91 ? 4.954 -0.586 14.190 1.00 87.50 91 GLU A N 1
ATOM 698 C CA . GLU A 1 91 ? 5.525 0.199 15.293 1.00 87.50 91 GLU A CA 1
ATOM 699 C C . GLU A 1 91 ? 6.480 -0.635 16.160 1.00 87.50 91 GLU A C 1
ATOM 701 O O . GLU A 1 91 ? 7.562 -0.172 16.532 1.00 87.50 91 GLU A O 1
ATOM 706 N N . PHE A 1 92 ? 6.112 -1.887 16.445 1.00 89.94 92 PHE A N 1
ATOM 707 C CA . PHE A 1 92 ? 6.961 -2.826 17.171 1.00 89.94 92 PHE A CA 1
ATOM 708 C C . PHE A 1 92 ? 8.254 -3.104 16.401 1.00 89.94 92 PHE A C 1
ATOM 710 O O . PHE A 1 92 ? 9.339 -2.982 16.968 1.00 89.94 92 PHE A O 1
ATOM 717 N N . LEU A 1 93 ? 8.154 -3.401 15.102 1.00 86.69 93 LEU A N 1
ATOM 718 C CA . LEU A 1 93 ? 9.309 -3.631 14.237 1.00 86.69 93 LEU A CA 1
ATOM 719 C C . LEU A 1 93 ? 10.213 -2.395 14.182 1.00 86.69 93 LEU A C 1
ATOM 721 O O . LEU A 1 93 ? 11.419 -2.522 14.388 1.00 86.69 93 LEU A O 1
ATOM 725 N N . ALA A 1 94 ? 9.634 -1.204 14.009 1.00 84.81 94 ALA A N 1
ATOM 726 C CA . ALA A 1 94 ? 10.370 0.059 14.013 1.00 84.81 94 ALA A CA 1
ATOM 727 C C . ALA A 1 94 ? 11.102 0.317 15.343 1.00 84.81 94 ALA A C 1
ATOM 729 O O . ALA A 1 94 ? 12.227 0.814 15.340 1.00 84.81 94 ALA A O 1
ATOM 730 N N . SER A 1 95 ? 10.494 -0.057 16.469 1.00 82.75 95 SER A N 1
ATOM 731 C CA . SER A 1 95 ? 11.076 0.100 17.809 1.00 82.75 95 SER A CA 1
ATOM 732 C C . SER A 1 95 ? 12.114 -0.973 18.153 1.00 82.75 95 SER A C 1
ATOM 734 O O . SER A 1 95 ? 12.968 -0.757 19.010 1.00 82.75 95 SER A O 1
ATOM 736 N N . SER A 1 96 ? 12.037 -2.142 17.513 1.00 81.38 96 SER A N 1
ATOM 737 C CA . SER A 1 96 ? 12.843 -3.324 17.848 1.00 81.38 96 SER A CA 1
ATOM 738 C C . SER A 1 96 ? 14.234 -3.367 17.200 1.00 81.38 96 SER A C 1
ATOM 740 O O . SER A 1 96 ? 14.965 -4.330 17.419 1.00 81.38 96 SER A O 1
ATOM 742 N N . SER A 1 97 ? 14.640 -2.327 16.457 1.00 68.12 97 SER A N 1
ATOM 743 C CA . SER A 1 97 ? 15.934 -2.262 15.755 1.00 68.12 97 SER A CA 1
ATOM 744 C C . SER A 1 97 ? 16.212 -3.505 14.902 1.00 68.12 97 SER A C 1
ATOM 746 O O . SER A 1 97 ? 17.265 -4.125 15.023 1.00 68.12 97 SER A O 1
ATOM 748 N N . THR A 1 98 ? 15.281 -3.903 14.034 1.00 55.72 98 THR A N 1
ATOM 749 C CA . THR A 1 98 ? 15.585 -4.921 13.024 1.00 55.72 98 THR A CA 1
ATOM 750 C C . THR A 1 98 ? 16.055 -4.238 11.752 1.00 55.72 98 THR A C 1
ATOM 752 O O . THR A 1 98 ? 15.258 -3.774 10.933 1.00 55.72 98 THR A O 1
ATOM 755 N N . GLU A 1 99 ? 17.375 -4.194 11.588 1.00 55.75 99 GLU A N 1
ATOM 756 C CA . GLU A 1 99 ? 17.986 -4.232 10.265 1.00 55.75 99 GLU A CA 1
ATOM 757 C C . GLU A 1 99 ? 17.297 -5.321 9.419 1.00 55.75 99 GLU A C 1
ATOM 759 O O . GLU A 1 99 ? 16.847 -6.346 9.944 1.00 55.75 99 GLU A O 1
ATOM 764 N N . HIS A 1 100 ? 17.187 -5.087 8.107 1.00 56.84 100 HIS A N 1
ATOM 765 C CA . HIS A 1 100 ? 16.825 -6.132 7.144 1.00 56.84 100 HIS A CA 1
ATOM 766 C C . HIS A 1 100 ? 17.606 -7.421 7.468 1.00 56.84 100 HIS A C 1
ATOM 768 O O . HIS A 1 100 ? 18.792 -7.315 7.794 1.00 56.84 100 HIS A O 1
ATOM 774 N N . PRO A 1 101 ? 17.021 -8.632 7.350 1.00 56.25 101 PRO A N 1
ATOM 775 C CA . PRO A 1 101 ? 17.842 -9.836 7.385 1.00 56.25 101 PRO A CA 1
ATOM 776 C C . PRO A 1 101 ? 18.959 -9.677 6.338 1.00 56.25 101 PRO A C 1
ATOM 778 O O . PRO A 1 101 ? 18.655 -9.256 5.214 1.00 56.25 101 PRO A O 1
ATOM 781 N N . PRO A 1 102 ? 20.236 -9.935 6.687 1.00 47.78 102 PRO A N 1
ATOM 782 C CA . PRO A 1 102 ? 21.332 -9.796 5.740 1.00 47.78 102 PRO A CA 1
ATOM 783 C C . PRO A 1 102 ? 21.011 -10.650 4.516 1.00 47.78 102 PRO A C 1
ATOM 785 O O . PRO A 1 102 ? 20.752 -11.850 4.644 1.00 47.78 102 PRO A O 1
ATOM 788 N N . GLN A 1 103 ? 20.979 -10.025 3.336 1.00 51.19 103 GLN A N 1
ATOM 789 C CA . GLN A 1 103 ? 20.885 -10.779 2.093 1.00 51.19 103 GLN A CA 1
ATOM 790 C C . GLN A 1 103 ? 22.120 -11.670 2.034 1.00 51.19 103 GLN A C 1
ATOM 792 O O . GLN A 1 103 ? 23.250 -11.187 2.020 1.00 51.19 103 GLN A O 1
ATOM 797 N N . THR A 1 104 ? 21.894 -12.975 2.140 1.00 50.00 104 THR A N 1
ATOM 798 C CA . THR A 1 104 ? 22.954 -13.964 2.001 1.00 50.00 104 THR A CA 1
ATOM 799 C C . THR A 1 104 ? 23.204 -14.087 0.504 1.00 50.00 104 THR A C 1
ATOM 801 O O . THR A 1 104 ? 22.349 -14.611 -0.209 1.00 50.00 104 THR A O 1
ATOM 804 N N . GLU A 1 105 ? 24.302 -13.489 0.046 1.00 48.50 105 GLU A N 1
ATOM 805 C CA . GLU A 1 105 ? 24.845 -13.665 -1.307 1.00 48.50 105 GLU A CA 1
ATOM 806 C C . GLU A 1 105 ? 25.482 -15.056 -1.457 1.00 48.50 105 GLU A C 1
ATOM 808 O O . GLU A 1 105 ? 26.095 -15.537 -0.470 1.00 48.50 105 GLU A O 1
#

Secondary structure (DSSP, 8-state):
-------PPP--PPPP--------------HHHHHHHHTT-HHHHHHHHHHHHHHHTTSS-GGGGHHHHHHHHHHHHH-HHHHHHHHHHHHHHHHTT--------